Protein AF-A0A9W9M5I8-F1 (afdb_monomer)

Foldseek 3Di:
DPDFAKDKDKFWAADPDDQPDPVSPVRTAIWIWTFTPDADPATKTWIWHWD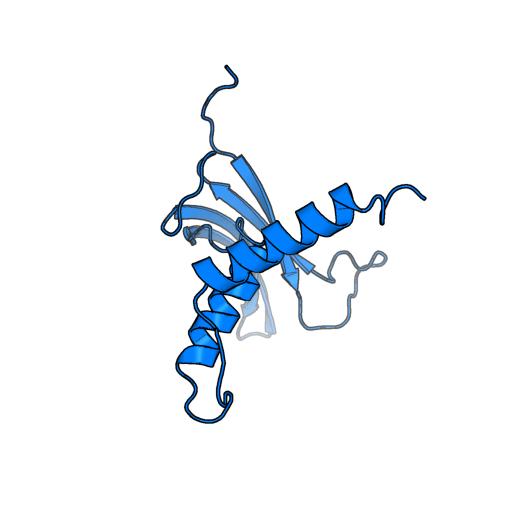WDQDPVRDIDTDIDIDMDGCVRVVPDVLVVLLVVLVVQVPPPPNDDDDDSPSVVVVVVVVVVVVVCVVVVVPVD

Nearest PDB structures (foldseek):
  2dpg-assembly1_A-2  TM=3.200E-01  e=5.441E-01  Leuconostoc mesenteroides
  1e7m-assembly1_A  TM=3.198E-01  e=8.167E-01  Leuconostoc mesenteroides
  1dpg-assembly1_B  TM=3.218E-01  e=1.736E+00  Leuconostoc mesenteroides
  1h93-assembly1_A  TM=3.189E-01  e=1.840E+00  Leuconostoc mesenteroides
  6cvz-assembly3_C  TM=4.113E-01  e=7.846E+00  Homo sapiens

Organism: NCBI:txid2972120

Structure (mmCIF, N/CA/C/O backbone):
data_AF-A0A9W9M5I8-F1
#
_entry.id   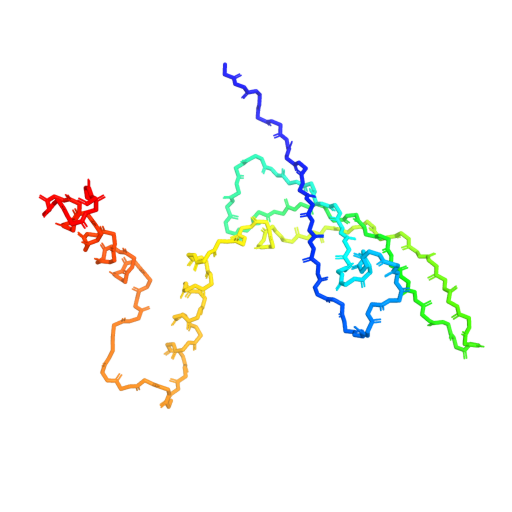AF-A0A9W9M5I8-F1
#
loop_
_atom_site.group_PDB
_atom_site.id
_atom_site.type_symbol
_atom_site.label_atom_id
_atom_site.label_alt_id
_atom_site.label_comp_id
_atom_site.label_asym_id
_atom_site.label_entity_id
_atom_site.label_seq_id
_atom_site.pdbx_PDB_ins_code
_atom_site.Cartn_x
_atom_site.Cartn_y
_atom_site.Cartn_z
_atom_site.occupancy
_atom_site.B_iso_or_equiv
_atom_site.auth_seq_id
_atom_site.auth_comp_id
_atom_site.auth_asym_id
_atom_site.auth_atom_id
_atom_site.pdbx_PDB_model_num
ATOM 1 N N . MET A 1 1 ? 3.850 23.614 -12.403 1.00 57.12 1 MET A N 1
ATOM 2 C CA . MET A 1 1 ? 4.264 22.270 -11.942 1.00 57.12 1 MET A CA 1
ATOM 3 C C . MET A 1 1 ? 3.667 22.066 -10.551 1.00 57.12 1 MET A C 1
ATOM 5 O O . MET A 1 1 ? 3.883 22.945 -9.723 1.00 57.12 1 MET A O 1
ATOM 9 N N . PRO A 1 2 ? 2.842 21.036 -10.282 1.00 54.06 2 PRO A N 1
ATOM 10 C CA . PRO A 1 2 ? 2.264 20.873 -8.950 1.00 54.06 2 PRO A CA 1
ATOM 11 C C . PRO A 1 2 ? 3.390 20.614 -7.935 1.00 54.06 2 PRO A C 1
ATOM 13 O O . PRO A 1 2 ? 4.284 19.816 -8.236 1.00 54.06 2 PRO A O 1
ATOM 16 N N . PRO A 1 3 ? 3.369 21.269 -6.762 1.00 68.50 3 PRO A N 1
ATOM 17 C CA . PRO A 1 3 ? 4.489 21.256 -5.826 1.00 68.50 3 PRO A CA 1
ATOM 18 C C . PRO A 1 3 ? 4.835 19.830 -5.367 1.00 68.50 3 PRO A C 1
ATOM 20 O O . PRO A 1 3 ? 3.976 18.939 -5.328 1.00 68.50 3 PRO A O 1
ATOM 23 N N . ASN A 1 4 ? 6.117 19.601 -5.077 1.00 80.38 4 ASN A N 1
ATOM 24 C CA . ASN A 1 4 ? 6.656 18.321 -4.616 1.00 80.38 4 ASN A CA 1
ATOM 25 C C . ASN A 1 4 ? 6.363 18.106 -3.120 1.00 80.38 4 ASN A C 1
ATOM 27 O O . ASN A 1 4 ? 7.280 18.029 -2.315 1.00 80.38 4 ASN A O 1
ATOM 31 N N . LYS A 1 5 ? 5.080 18.134 -2.745 1.00 87.62 5 LYS A N 1
ATOM 32 C CA . LYS A 1 5 ? 4.633 17.949 -1.359 1.00 87.62 5 LYS A CA 1
ATOM 33 C C . LYS A 1 5 ? 4.431 16.474 -1.054 1.00 87.62 5 LYS A C 1
ATOM 35 O O . LYS A 1 5 ? 3.996 15.732 -1.938 1.00 87.62 5 LYS A O 1
ATOM 40 N N . ASP A 1 6 ? 4.659 16.115 0.201 1.00 90.19 6 ASP A N 1
ATOM 41 C CA . ASP A 1 6 ? 4.329 14.801 0.739 1.00 90.19 6 ASP A CA 1
ATOM 42 C C . ASP A 1 6 ? 2.859 14.446 0.500 1.00 90.19 6 ASP A C 1
ATOM 44 O O . ASP A 1 6 ? 1.976 15.307 0.387 1.00 90.19 6 ASP A O 1
ATOM 48 N N . ARG A 1 7 ? 2.609 13.146 0.390 1.00 88.94 7 ARG A N 1
ATOM 49 C CA . ARG A 1 7 ? 1.303 12.549 0.156 1.00 88.94 7 ARG A CA 1
ATOM 50 C C . ARG A 1 7 ? 0.778 11.956 1.449 1.00 88.94 7 ARG A C 1
ATOM 52 O O . ARG A 1 7 ? 1.519 11.345 2.213 1.00 88.94 7 ARG A O 1
ATOM 59 N N . LEU A 1 8 ? -0.523 12.126 1.649 1.00 90.38 8 LEU A N 1
ATOM 60 C CA . LEU A 1 8 ? -1.273 11.460 2.700 1.00 90.38 8 LEU A CA 1
ATOM 61 C C . LEU A 1 8 ? -1.946 10.220 2.114 1.00 90.38 8 LEU A C 1
ATOM 63 O O . LEU A 1 8 ? -2.690 10.310 1.137 1.00 90.38 8 LEU A O 1
ATOM 67 N N . TYR A 1 9 ? -1.713 9.086 2.755 1.00 86.81 9 TYR A N 1
ATOM 68 C CA . TYR A 1 9 ? -2.285 7.793 2.427 1.00 86.81 9 TYR A CA 1
ATOM 69 C C . TYR A 1 9 ? -3.170 7.302 3.568 1.00 86.81 9 TYR A C 1
ATOM 71 O O . TYR A 1 9 ? -2.887 7.538 4.745 1.00 86.81 9 TYR A O 1
ATOM 79 N N . VAL A 1 10 ? -4.219 6.565 3.211 1.00 87.31 10 VAL A N 1
ATOM 80 C CA . VAL A 1 10 ? -5.031 5.792 4.154 1.00 87.31 10 VAL A CA 1
ATOM 81 C C . VAL A 1 10 ? -4.643 4.327 3.992 1.00 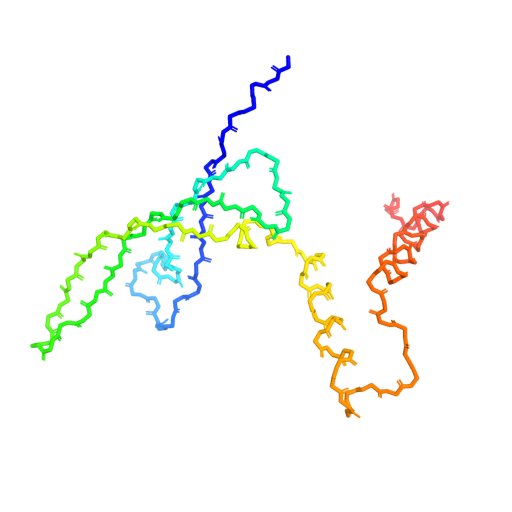87.31 10 VAL A C 1
ATOM 83 O O . VAL A 1 10 ? -4.819 3.756 2.918 1.00 87.31 10 VAL A O 1
ATOM 86 N N . ALA A 1 11 ? -4.100 3.724 5.047 1.00 85.81 11 ALA A N 1
ATOM 87 C CA . ALA A 1 11 ? -3.744 2.311 5.086 1.00 85.81 11 ALA A CA 1
ATOM 88 C C . ALA A 1 11 ? -4.850 1.515 5.783 1.00 85.81 11 ALA A C 1
ATOM 90 O O . ALA A 1 11 ? -5.260 1.877 6.886 1.00 85.81 11 ALA A O 1
ATOM 91 N N . LEU A 1 12 ? -5.296 0.421 5.163 1.00 84.88 12 LEU A N 1
ATOM 92 C CA . LEU A 1 12 ? -6.269 -0.516 5.725 1.00 84.88 12 LEU A CA 1
ATOM 93 C C . LEU A 1 12 ? -5.588 -1.862 5.988 1.00 84.88 12 LEU A C 1
ATOM 95 O O . LEU A 1 12 ? -5.019 -2.471 5.087 1.00 84.88 12 LEU A O 1
ATOM 99 N N . TYR A 1 13 ? -5.674 -2.336 7.222 1.00 79.81 13 TYR A N 1
ATOM 100 C CA . TYR A 1 13 ? -5.162 -3.624 7.671 1.00 79.81 13 TYR A CA 1
ATOM 101 C C . TYR A 1 13 ? -6.339 -4.561 7.923 1.00 79.81 13 TYR A C 1
ATOM 103 O O . TYR A 1 13 ? -7.325 -4.169 8.547 1.00 79.81 13 TYR A O 1
ATOM 111 N N . ALA A 1 14 ? -6.239 -5.811 7.478 1.00 79.19 14 ALA A N 1
ATOM 112 C CA . ALA A 1 14 ? -7.231 -6.821 7.829 1.00 79.19 14 ALA A CA 1
ATOM 113 C C . ALA A 1 14 ? -7.270 -7.011 9.355 1.00 79.19 14 ALA A C 1
ATOM 115 O O . ALA A 1 14 ? -6.227 -7.186 9.989 1.00 79.19 14 ALA A O 1
ATOM 116 N N . ARG A 1 15 ? -8.468 -6.981 9.948 1.00 78.25 15 ARG A N 1
ATOM 117 C CA . ARG A 1 15 ? -8.666 -7.275 11.369 1.00 78.25 15 ARG A CA 1
ATOM 118 C C . ARG A 1 15 ? -9.155 -8.713 11.522 1.00 78.25 15 ARG A C 1
ATOM 120 O O . ARG A 1 15 ? -10.117 -9.123 10.883 1.00 78.25 15 ARG A O 1
ATOM 127 N N . GLY A 1 16 ? -8.481 -9.484 12.373 1.00 66.88 16 GLY A N 1
ATOM 128 C CA . GLY A 1 16 ? -8.948 -10.812 12.765 1.00 66.88 16 GLY A CA 1
ATOM 129 C C . GLY A 1 16 ? -10.109 -10.694 13.752 1.00 66.88 16 GLY A C 1
ATOM 130 O O . GLY A 1 16 ? -9.947 -10.094 14.812 1.00 66.88 16 GLY A O 1
ATOM 131 N N . GLY A 1 17 ? -11.269 -11.249 13.408 1.00 78.88 17 GLY A N 1
ATOM 132 C CA . GLY A 1 17 ? -12.473 -11.228 14.243 1.00 78.88 17 GLY A CA 1
ATOM 133 C C . GLY A 1 17 ? -13.738 -10.953 13.433 1.00 78.88 17 GLY A C 1
ATOM 134 O O . GLY A 1 17 ? -13.670 -10.488 12.298 1.00 78.88 17 GLY A O 1
ATOM 135 N N . ASN A 1 18 ? -14.900 -11.253 14.015 1.00 83.19 18 ASN A N 1
ATOM 136 C CA . ASN A 1 18 ? -16.175 -10.907 13.392 1.00 83.19 18 ASN A CA 1
ATOM 137 C C . ASN A 1 18 ? -16.440 -9.403 13.568 1.00 83.19 18 ASN A C 1
ATOM 139 O O . ASN A 1 18 ? -16.335 -8.927 14.701 1.00 83.19 18 ASN A O 1
ATOM 143 N N . PRO A 1 19 ? -16.805 -8.673 12.498 1.00 84.31 19 PRO A N 1
ATOM 144 C CA . PRO A 1 19 ? -17.219 -7.279 12.609 1.00 84.31 19 PRO A CA 1
ATOM 145 C C . PRO A 1 19 ? -18.417 -7.149 13.554 1.00 84.31 19 PRO A C 1
ATOM 147 O O . PRO A 1 19 ? -19.379 -7.913 13.443 1.00 84.31 19 PRO A O 1
ATOM 150 N N . THR A 1 20 ? -18.361 -6.197 14.479 1.00 86.88 20 THR A N 1
ATOM 151 C CA . THR A 1 20 ? -19.434 -5.920 15.441 1.00 86.88 20 THR A CA 1
ATOM 152 C C . THR A 1 20 ? -20.178 -4.626 15.134 1.00 86.88 20 THR A C 1
ATOM 154 O O . THR A 1 20 ? -21.238 -4.394 15.713 1.00 86.88 20 THR A O 1
ATOM 157 N N . MET A 1 21 ? -19.651 -3.770 14.252 1.00 84.38 21 MET A N 1
ATOM 158 C CA . MET A 1 21 ? -20.329 -2.535 13.864 1.00 84.38 21 MET A CA 1
ATOM 159 C C . MET A 1 21 ? -21.408 -2.791 12.794 1.00 84.38 21 MET A C 1
ATOM 161 O O . MET A 1 21 ? -21.228 -3.672 11.947 1.00 84.38 21 MET A O 1
ATOM 165 N N . PRO A 1 22 ? -22.527 -2.034 12.790 1.00 88.00 22 PRO A N 1
ATOM 166 C CA . PRO A 1 22 ? -23.654 -2.276 11.882 1.00 88.00 22 PRO A CA 1
ATOM 167 C C . PRO A 1 22 ? -23.298 -2.259 10.388 1.00 88.00 22 PRO A C 1
ATOM 169 O O . PRO A 1 22 ? -23.864 -3.039 9.622 1.00 88.00 22 PRO A O 1
ATOM 172 N N . GLY A 1 23 ? -22.355 -1.411 9.969 1.00 86.50 23 GLY A N 1
ATOM 173 C CA . GLY A 1 23 ? -21.860 -1.342 8.592 1.00 86.50 23 GLY A CA 1
ATOM 174 C C . GLY A 1 23 ? -20.576 -2.138 8.366 1.00 86.50 23 GLY A C 1
ATOM 175 O O . GLY A 1 23 ? -19.967 -2.027 7.303 1.00 86.50 23 GLY A O 1
ATOM 176 N N . LYS A 1 24 ? -20.167 -2.958 9.345 1.00 83.31 24 LYS A N 1
ATOM 177 C CA . LYS A 1 24 ? -18.910 -3.715 9.351 1.00 83.31 24 LYS A CA 1
ATOM 178 C C . LYS A 1 24 ? -17.680 -2.819 9.183 1.00 83.31 24 LYS A C 1
ATOM 180 O O . LYS A 1 24 ? -16.658 -3.258 8.654 1.00 83.31 24 LYS A O 1
ATOM 185 N N . GLU A 1 25 ? -17.762 -1.569 9.628 1.00 79.94 25 GLU A N 1
ATOM 186 C CA . GLU A 1 25 ? -16.673 -0.594 9.550 1.00 79.94 25 GLU A CA 1
ATOM 187 C C . GLU A 1 25 ? -15.429 -1.073 10.314 1.00 79.94 25 GLU A C 1
ATOM 189 O O . GLU A 1 25 ? -14.307 -0.703 9.982 1.00 79.94 25 GLU A O 1
ATOM 194 N N . ASP A 1 26 ? -15.613 -1.973 11.280 1.00 81.38 26 ASP A N 1
ATOM 195 C CA . ASP A 1 26 ? -14.561 -2.616 12.058 1.00 81.38 26 ASP A CA 1
ATOM 196 C C . ASP A 1 26 ? -14.015 -3.917 11.429 1.00 81.38 26 ASP A C 1
ATOM 198 O O . ASP A 1 26 ? -13.290 -4.667 12.088 1.00 81.38 26 ASP A O 1
ATOM 202 N N . THR A 1 27 ? -14.315 -4.183 10.151 1.00 84.19 27 THR A N 1
ATOM 203 C CA . THR A 1 27 ? -13.675 -5.261 9.360 1.00 84.19 27 THR A CA 1
ATOM 204 C C . THR A 1 27 ? -12.188 -4.991 9.132 1.00 84.19 27 THR A C 1
ATOM 206 O O . THR A 1 27 ? -11.380 -5.917 9.025 1.00 84.19 27 THR A O 1
ATOM 209 N N . TYR A 1 28 ? -11.816 -3.715 9.066 1.00 81.81 28 TYR A N 1
ATOM 210 C CA . TYR A 1 28 ? -10.447 -3.281 8.839 1.00 81.81 28 TYR A CA 1
ATOM 211 C C . TYR A 1 28 ? -10.002 -2.365 9.968 1.00 81.81 28 TYR A C 1
ATOM 213 O O . TYR A 1 28 ? -10.771 -1.564 10.495 1.00 81.81 28 TYR A O 1
ATOM 221 N N . HIS A 1 29 ? -8.731 -2.473 10.329 1.00 83.69 29 HIS A N 1
ATOM 222 C CA . HIS A 1 29 ? -8.066 -1.457 11.124 1.00 83.69 29 HIS A CA 1
ATOM 223 C C . HIS A 1 29 ? -7.424 -0.440 10.183 1.00 83.69 29 HIS A C 1
ATOM 225 O O . HIS A 1 29 ? -7.012 -0.805 9.085 1.00 83.69 29 HIS A O 1
ATOM 231 N N . TRP A 1 30 ? -7.342 0.826 10.576 1.00 85.69 30 TRP A N 1
ATOM 232 C CA . TRP A 1 30 ? -6.875 1.878 9.679 1.00 85.69 30 TRP A CA 1
ATOM 233 C C . TRP A 1 30 ? -5.776 2.725 10.314 1.00 85.69 30 TRP A C 1
ATOM 235 O O . TRP A 1 30 ? -5.742 2.929 11.525 1.00 85.69 30 TRP A O 1
ATOM 245 N N . ALA A 1 31 ? -4.873 3.221 9.473 1.00 90.38 31 ALA A N 1
ATOM 246 C CA . ALA A 1 31 ? -3.837 4.173 9.850 1.00 90.38 31 ALA A CA 1
ATOM 247 C C . ALA A 1 31 ? -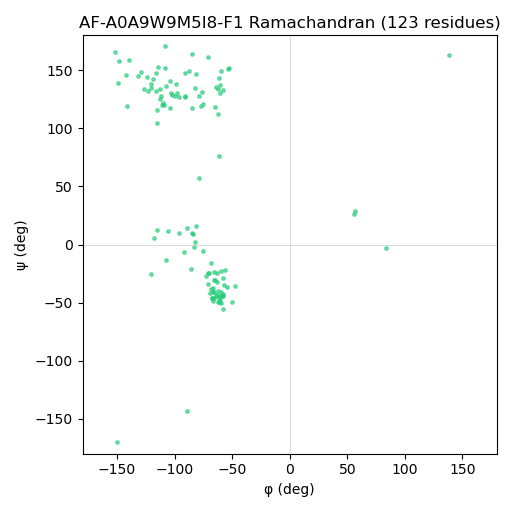3.666 5.226 8.752 1.00 90.38 31 ALA A C 1
ATOM 249 O O . ALA A 1 31 ? -4.004 4.991 7.591 1.00 90.38 31 ALA A O 1
ATOM 250 N N . LEU A 1 32 ? -3.099 6.370 9.115 1.00 91.81 32 LEU A N 1
ATOM 251 C CA . LEU A 1 32 ? -2.661 7.381 8.159 1.00 91.81 32 LEU A CA 1
ATOM 252 C C . LEU A 1 32 ? -1.161 7.233 7.936 1.00 91.81 32 LEU A C 1
ATOM 254 O O . LEU A 1 32 ? -0.422 7.021 8.896 1.00 91.81 32 LEU A O 1
ATOM 258 N N . ILE A 1 33 ? -0.713 7.341 6.689 1.00 91.94 33 ILE A N 1
ATOM 259 C CA . ILE A 1 33 ? 0.712 7.348 6.346 1.00 91.94 33 ILE A CA 1
ATOM 260 C C . ILE A 1 33 ? 1.021 8.628 5.581 1.00 91.94 33 ILE A C 1
ATOM 262 O O . ILE A 1 33 ? 0.306 8.974 4.645 1.00 91.94 33 ILE A O 1
ATOM 266 N N . VAL A 1 34 ? 2.077 9.327 5.977 1.00 92.44 34 VAL A N 1
ATOM 267 C CA . VAL A 1 34 ? 2.610 10.484 5.258 1.00 92.44 34 VAL A CA 1
ATOM 268 C C . VAL A 1 34 ? 3.967 10.106 4.691 1.00 92.44 34 VAL A C 1
ATOM 270 O O . VAL A 1 34 ? 4.822 9.617 5.428 1.00 92.44 34 VAL A O 1
ATOM 273 N N . GLY A 1 35 ? 4.163 10.316 3.394 1.00 91.25 35 GLY A N 1
ATOM 274 C CA . GLY A 1 35 ? 5.420 9.998 2.723 1.00 91.25 35 GLY A CA 1
ATOM 275 C C . GLY A 1 35 ? 5.698 10.888 1.512 1.00 91.25 35 GLY A C 1
ATOM 276 O O . GLY A 1 35 ? 4.791 11.581 1.043 1.00 91.25 35 GLY A O 1
ATOM 277 N N . PRO A 1 36 ? 6.935 10.894 0.993 1.00 89.56 36 PRO A N 1
ATOM 278 C CA . PRO A 1 36 ? 7.331 11.650 -0.186 1.00 89.56 36 PRO A CA 1
ATOM 279 C C . PRO A 1 36 ? 6.441 11.389 -1.405 1.00 89.56 36 PRO A C 1
ATOM 281 O O . PRO A 1 36 ? 5.875 10.319 -1.614 1.00 89.56 36 PRO A O 1
ATOM 284 N N . LYS A 1 37 ? 6.349 12.396 -2.277 1.00 84.00 37 LYS A N 1
ATOM 285 C CA . LYS A 1 37 ? 5.575 12.317 -3.527 1.00 84.00 37 LYS A CA 1
ATOM 286 C C . LYS A 1 37 ? 6.118 11.294 -4.526 1.00 84.00 37 LYS A C 1
ATOM 288 O O . LYS A 1 37 ? 5.352 10.817 -5.370 1.00 84.00 37 LYS A O 1
ATOM 293 N N . VAL A 1 38 ? 7.428 11.084 -4.511 1.00 83.31 38 VAL A N 1
ATOM 294 C CA . VAL A 1 38 ? 8.156 10.133 -5.349 1.00 83.31 38 VAL A CA 1
ATOM 295 C C . VAL A 1 38 ? 8.736 9.109 -4.387 1.00 83.31 38 VAL A C 1
ATOM 297 O O . VAL A 1 38 ? 9.513 9.482 -3.515 1.00 83.31 38 VAL A O 1
ATOM 300 N N . GLU A 1 39 ? 8.289 7.864 -4.512 1.00 81.44 39 GLU A N 1
ATOM 301 C CA . GLU A 1 39 ? 8.700 6.756 -3.650 1.00 81.44 39 GLU A CA 1
ATOM 302 C C . GLU A 1 39 ? 9.727 5.894 -4.390 1.00 81.44 39 GLU A C 1
ATOM 304 O O . GLU A 1 39 ? 9.495 5.472 -5.526 1.00 81.44 39 GLU A O 1
ATOM 309 N N . GLU A 1 40 ? 10.848 5.645 -3.729 1.00 79.69 40 GLU A N 1
ATOM 310 C CA . GLU A 1 40 ? 11.902 4.699 -4.094 1.00 79.69 40 GLU A CA 1
ATOM 311 C C . GLU A 1 40 ? 11.872 3.490 -3.139 1.00 79.69 40 GLU A C 1
ATOM 313 O O . GLU A 1 40 ? 11.129 3.478 -2.156 1.00 79.69 40 GLU A O 1
ATOM 318 N N . GLU A 1 41 ? 12.641 2.441 -3.443 1.00 71.81 41 GLU A N 1
ATOM 319 C CA . GLU A 1 41 ? 12.590 1.147 -2.735 1.00 71.81 41 GLU A CA 1
ATOM 320 C C . GLU A 1 41 ? 12.871 1.258 -1.224 1.00 71.81 41 GLU A C 1
ATOM 322 O O . GLU A 1 41 ? 12.321 0.492 -0.434 1.00 71.81 41 GLU A O 1
ATOM 327 N N . ASP A 1 42 ? 13.660 2.248 -0.815 1.00 80.12 42 ASP A N 1
ATOM 328 C CA . ASP A 1 42 ? 14.049 2.541 0.565 1.00 80.12 42 ASP A CA 1
ATOM 329 C C . ASP A 1 42 ? 13.338 3.773 1.153 1.00 80.12 42 ASP A C 1
ATOM 331 O O . ASP A 1 42 ? 13.707 4.259 2.224 1.00 80.12 42 A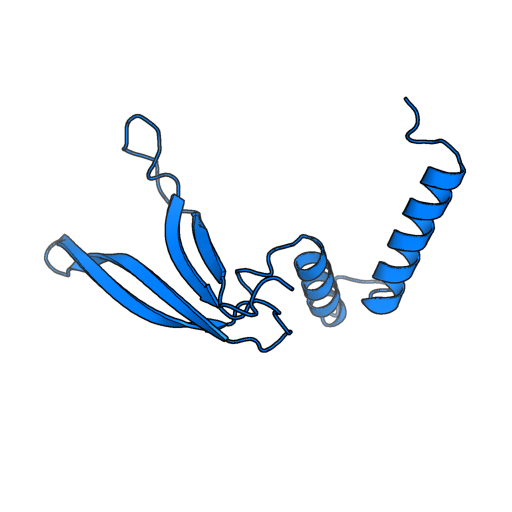SP A O 1
ATOM 335 N N . SER A 1 43 ? 12.304 4.290 0.479 1.00 85.44 43 SER A N 1
ATOM 336 C CA . SER A 1 43 ? 11.596 5.478 0.950 1.00 85.44 43 SER A CA 1
ATOM 337 C C . SER A 1 43 ? 10.924 5.256 2.303 1.00 85.44 43 SER A C 1
ATOM 339 O O . SER A 1 43 ? 10.204 4.279 2.533 1.00 85.44 43 SER A O 1
ATOM 341 N N . MET A 1 44 ? 11.125 6.231 3.186 1.00 88.94 44 MET A N 1
ATOM 342 C CA . MET A 1 44 ? 10.581 6.263 4.539 1.00 88.94 44 MET A CA 1
ATOM 343 C C . MET A 1 44 ? 9.477 7.315 4.652 1.00 88.94 44 MET A C 1
ATOM 345 O O . MET A 1 44 ? 9.462 8.321 3.941 1.00 88.94 44 MET A O 1
ATOM 349 N N . GLY A 1 45 ? 8.547 7.077 5.568 1.00 90.88 45 GLY A N 1
ATOM 350 C CA . GLY A 1 45 ? 7.482 8.001 5.928 1.00 90.88 45 GLY A CA 1
ATOM 351 C C . GLY A 1 45 ? 7.076 7.834 7.386 1.00 90.88 45 GLY A C 1
ATOM 352 O O . GLY A 1 45 ? 7.720 7.119 8.152 1.00 90.88 45 GLY A O 1
ATOM 353 N N . PHE A 1 46 ? 5.981 8.474 7.773 1.00 92.81 46 PHE A N 1
ATOM 354 C CA . PHE A 1 46 ? 5.423 8.380 9.119 1.00 92.81 46 PHE A CA 1
ATOM 355 C C . PHE A 1 46 ? 4.048 7.743 9.085 1.00 92.81 46 PHE A C 1
ATOM 357 O O . PHE A 1 46 ? 3.183 8.157 8.315 1.00 92.81 46 PHE A O 1
ATOM 364 N N . ARG A 1 47 ? 3.827 6.763 9.960 1.00 93.12 47 ARG A N 1
ATOM 365 C CA . ARG A 1 47 ? 2.517 6.175 10.214 1.00 93.12 47 ARG A CA 1
ATOM 366 C C . ARG A 1 47 ? 1.950 6.701 11.524 1.00 93.12 47 ARG A C 1
ATOM 368 O O . ARG A 1 47 ? 2.580 6.586 12.573 1.00 93.12 47 ARG A O 1
ATOM 375 N N . TYR A 1 48 ? 0.709 7.154 11.447 1.00 93.31 48 TYR A N 1
ATOM 376 C CA . TYR A 1 48 ? -0.119 7.581 12.562 1.00 93.31 48 TYR A CA 1
ATOM 377 C C . TYR A 1 48 ? -1.255 6.582 12.747 1.00 93.31 48 TYR A C 1
ATOM 379 O O . TYR A 1 48 ? -2.046 6.346 11.831 1.00 93.31 48 TYR A O 1
ATOM 387 N N . HIS A 1 49 ? -1.317 5.956 13.917 1.00 91.38 49 HIS A N 1
ATOM 388 C CA . HIS A 1 49 ? -2.176 4.801 14.144 1.00 91.38 49 HIS A CA 1
ATOM 389 C C . HIS A 1 49 ? -2.806 4.855 15.534 1.00 91.38 49 HIS A C 1
ATOM 391 O O . HIS A 1 49 ? -2.104 4.821 16.541 1.00 91.38 49 HIS A O 1
ATOM 397 N N . ALA A 1 50 ? -4.134 4.897 15.598 1.00 89.69 50 ALA A N 1
ATOM 398 C CA . ALA A 1 50 ? -4.859 4.663 16.839 1.00 89.69 50 ALA A CA 1
ATOM 399 C C . ALA A 1 50 ? -5.051 3.155 17.013 1.00 89.69 50 ALA A C 1
ATOM 401 O O . ALA A 1 50 ? -5.707 2.531 16.186 1.00 89.69 50 ALA A O 1
ATOM 402 N N . LYS A 1 51 ? -4.484 2.574 18.068 1.00 85.12 51 LYS A N 1
ATOM 403 C CA . LYS A 1 51 ? -4.543 1.136 18.342 1.00 85.12 51 LYS A CA 1
ATOM 404 C C . LYS A 1 51 ? -5.244 0.872 19.663 1.00 85.12 51 LYS A C 1
ATOM 406 O O . LYS A 1 51 ? -5.028 1.584 20.642 1.00 85.12 51 LYS A O 1
ATOM 411 N N . GLU A 1 52 ? -6.022 -0.198 19.702 1.00 83.44 52 GLU A N 1
ATOM 412 C CA . GLU A 1 52 ? -6.578 -0.735 20.937 1.00 83.44 52 GLU A CA 1
ATOM 413 C C . GLU A 1 52 ? -5.612 -1.778 21.512 1.00 83.44 52 GLU A C 1
ATOM 415 O O . GLU A 1 52 ? -5.193 -2.709 20.819 1.00 83.44 52 GLU A O 1
ATOM 420 N N . ARG A 1 53 ? -5.230 -1.622 22.781 1.00 82.69 53 ARG A N 1
ATOM 421 C CA . ARG A 1 53 ? -4.483 -2.630 23.538 1.00 82.69 53 ARG A CA 1
ATOM 422 C C . ARG A 1 53 ? -5.375 -3.177 24.637 1.00 82.69 53 ARG A C 1
ATOM 424 O O . ARG A 1 53 ? -5.994 -2.405 25.365 1.00 82.69 53 ARG A O 1
ATOM 431 N N . ARG A 1 54 ? -5.399 -4.501 24.772 1.00 84.19 54 ARG A N 1
ATOM 432 C CA . ARG A 1 54 ? -5.962 -5.147 25.957 1.00 84.19 54 ARG A CA 1
ATOM 433 C C . ARG A 1 54 ? -4.952 -5.073 27.091 1.00 84.19 54 ARG A C 1
ATOM 435 O O . ARG A 1 54 ? -3.797 -5.457 26.907 1.00 84.19 54 ARG A O 1
ATOM 442 N N . GLU A 1 55 ? -5.400 -4.573 28.227 1.00 86.62 55 GLU A N 1
ATOM 443 C CA . GLU A 1 55 ? -4.633 -4.512 29.462 1.00 86.62 55 GLU A CA 1
ATOM 444 C C . GLU A 1 55 ? -4.760 -5.837 30.231 1.00 86.62 55 GLU A C 1
ATOM 446 O O . GLU A 1 55 ? -5.625 -6.675 29.952 1.00 86.62 55 GLU A O 1
ATOM 451 N N . THR A 1 56 ? -3.871 -6.053 31.201 1.00 88.38 56 THR A N 1
ATOM 452 C CA . THR A 1 56 ? -3.815 -7.297 31.990 1.00 88.38 56 THR A CA 1
ATOM 453 C C . THR A 1 56 ? -5.043 -7.515 32.871 1.00 88.38 56 THR A C 1
ATOM 455 O O . THR A 1 56 ? -5.354 -8.656 33.205 1.00 88.38 56 THR A O 1
ATOM 458 N N . ASP A 1 57 ? -5.754 -6.445 33.220 1.00 92.06 57 ASP A N 1
ATOM 459 C CA . ASP A 1 57 ? -7.004 -6.474 33.985 1.00 92.06 57 ASP A CA 1
ATOM 460 C C . ASP A 1 57 ? -8.246 -6.764 33.118 1.00 92.06 57 ASP A C 1
ATOM 462 O O . ASP A 1 57 ? -9.366 -6.798 33.624 1.00 92.06 57 ASP A O 1
ATOM 466 N N . GLY A 1 58 ? -8.060 -6.990 31.812 1.00 85.25 58 GLY A N 1
ATOM 467 C CA . GLY A 1 58 ? -9.139 -7.237 30.858 1.00 85.25 58 GLY A CA 1
ATOM 468 C C . GLY A 1 58 ? -9.799 -5.969 30.316 1.00 85.25 58 GLY A C 1
ATOM 469 O O . GLY A 1 58 ? -10.652 -6.070 29.430 1.00 85.25 58 GLY A O 1
ATOM 470 N N . SER A 1 59 ? -9.400 -4.783 30.783 1.00 86.56 59 SER A N 1
ATOM 471 C CA . SER A 1 59 ? -9.814 -3.522 30.173 1.00 86.56 59 SER A CA 1
ATOM 472 C C . SER A 1 59 ? -9.144 -3.327 28.809 1.00 86.56 59 SER A C 1
ATOM 474 O O . SER A 1 59 ? -8.171 -3.996 28.450 1.00 86.56 59 SER A O 1
ATOM 476 N N . SER A 1 60 ? -9.707 -2.437 27.994 1.00 82.81 60 SER A N 1
ATOM 477 C CA . SER A 1 60 ? -9.123 -2.057 26.707 1.00 82.81 60 SER A CA 1
ATOM 478 C C . SER A 1 60 ? -8.841 -0.565 26.696 1.00 82.81 60 SER A C 1
ATOM 480 O O . SER A 1 60 ? -9.673 0.241 27.119 1.00 82.81 60 SER A O 1
ATOM 482 N N . LYS A 1 61 ? -7.652 -0.198 26.219 1.00 89.56 61 LYS A N 1
ATOM 483 C CA . LYS A 1 61 ? -7.188 1.184 26.161 1.00 89.56 61 LYS A CA 1
ATOM 484 C C . LYS A 1 61 ? -6.742 1.536 24.752 1.00 89.56 61 LYS A C 1
ATOM 486 O O . LYS A 1 61 ? -5.979 0.807 24.117 1.00 89.56 61 LYS A O 1
ATOM 491 N N . TRP A 1 62 ? -7.192 2.695 24.289 1.00 86.00 62 TRP A N 1
ATOM 492 C CA . TRP A 1 62 ? -6.728 3.282 23.041 1.00 86.00 62 TRP A CA 1
ATOM 493 C C . TRP A 1 62 ? -5.419 4.032 23.259 1.00 86.00 62 TRP A C 1
ATOM 495 O O . TRP A 1 62 ? -5.281 4.803 24.211 1.00 86.00 62 TRP A O 1
ATOM 505 N N . PHE A 1 63 ? -4.463 3.822 22.361 1.00 89.19 63 PHE A N 1
ATOM 506 C CA . PHE A 1 63 ? -3.224 4.584 22.313 1.00 89.19 63 PHE A CA 1
ATOM 507 C C . PHE A 1 63 ? -2.942 5.060 20.892 1.00 89.19 63 PHE A C 1
ATOM 509 O O . PHE A 1 63 ? -3.245 4.379 19.912 1.00 89.19 63 PHE A O 1
ATOM 516 N N . PHE A 1 64 ? -2.356 6.247 20.798 1.00 91.25 64 PHE A N 1
ATOM 517 C CA . PHE A 1 64 ? -1.871 6.809 19.549 1.00 91.25 64 PHE A CA 1
ATOM 518 C C . PHE A 1 64 ? -0.406 6.414 19.355 1.00 91.25 64 PHE A C 1
ATOM 520 O O . PHE A 1 64 ? 0.416 6.595 20.252 1.00 91.25 64 PHE A O 1
ATOM 527 N N . GLU A 1 65 ? -0.092 5.845 18.198 1.00 91.31 65 GLU A N 1
ATOM 528 C CA . GLU A 1 65 ? 1.263 5.544 17.749 1.00 91.31 65 GLU A CA 1
ATOM 529 C C . GLU A 1 65 ? 1.614 6.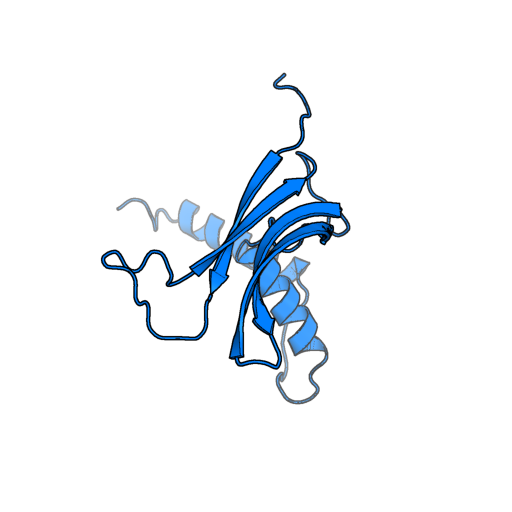477 16.592 1.00 91.31 65 GLU A C 1
ATOM 531 O O . GLU A 1 65 ? 0.954 6.458 15.553 1.00 91.31 65 GLU A O 1
ATOM 536 N N . GLU A 1 66 ? 2.689 7.237 16.766 1.00 94.50 66 GLU A N 1
ATOM 537 C CA . GLU A 1 66 ? 3.413 7.917 15.698 1.00 94.50 66 GLU A CA 1
ATOM 538 C C . GLU A 1 66 ? 4.752 7.203 15.532 1.00 94.50 66 GLU A C 1
ATOM 540 O O . GLU A 1 66 ? 5.518 7.067 16.490 1.00 94.50 66 GLU A O 1
ATOM 545 N N . ARG A 1 67 ? 5.011 6.669 14.337 1.00 92.44 67 ARG A N 1
ATOM 546 C CA . ARG A 1 67 ? 6.225 5.893 14.084 1.00 92.44 67 ARG A CA 1
ATOM 547 C C . ARG A 1 67 ? 6.683 6.040 12.645 1.00 92.44 67 ARG A C 1
ATOM 549 O O . ARG A 1 67 ? 5.872 5.950 11.727 1.00 92.44 67 ARG A O 1
ATOM 556 N N . GLU A 1 68 ? 7.989 6.162 12.462 1.00 92.19 68 GLU A N 1
ATOM 557 C CA . GLU A 1 68 ? 8.612 6.024 11.151 1.00 92.19 68 GLU A CA 1
ATOM 558 C C . GLU A 1 68 ? 8.345 4.621 10.569 1.00 92.19 68 GLU A C 1
ATOM 560 O O . GLU A 1 68 ? 8.395 3.604 11.275 1.00 92.19 68 GLU A O 1
ATOM 565 N N . CYS A 1 69 ? 8.028 4.550 9.281 1.00 86.06 69 CYS A N 1
ATOM 566 C CA . CYS A 1 69 ? 7.783 3.303 8.574 1.00 86.06 69 CYS A CA 1
ATOM 567 C C . CYS A 1 69 ? 8.341 3.355 7.152 1.00 86.06 69 CYS A C 1
ATOM 569 O O . CYS A 1 69 ? 8.271 4.389 6.492 1.00 86.06 69 CYS A O 1
ATOM 571 N N . ALA A 1 70 ? 8.818 2.213 6.657 1.00 84.38 70 ALA A N 1
ATOM 572 C CA . ALA A 1 70 ? 9.064 2.049 5.230 1.00 84.38 70 ALA A CA 1
ATOM 573 C C . ALA A 1 70 ? 7.746 2.215 4.459 1.00 84.38 70 ALA A C 1
ATOM 575 O O . ALA A 1 70 ? 6.695 1.773 4.931 1.00 84.38 70 ALA A O 1
ATOM 576 N N . LEU A 1 71 ? 7.810 2.820 3.276 1.00 75.19 71 LEU A N 1
ATOM 577 C CA . LEU A 1 71 ? 6.666 3.060 2.387 1.00 75.19 71 LEU A CA 1
ATOM 578 C C . LEU A 1 71 ? 6.334 1.876 1.472 1.00 75.19 71 LEU A C 1
ATOM 580 O O . LEU A 1 71 ? 5.456 1.952 0.621 1.00 75.19 71 LEU A O 1
ATOM 584 N N . ILE A 1 72 ? 6.951 0.720 1.706 1.00 64.75 72 ILE A N 1
ATOM 585 C CA . ILE A 1 72 ? 6.553 -0.547 1.080 1.00 64.75 72 ILE A CA 1
ATOM 586 C C . ILE A 1 72 ? 5.018 -0.804 1.159 1.00 64.75 72 ILE A C 1
ATOM 588 O O . ILE A 1 72 ? 4.437 -1.318 0.205 1.00 64.75 72 ILE A O 1
ATOM 592 N N . PRO A 1 73 ? 4.291 -0.419 2.234 1.00 55.84 73 PRO A N 1
ATOM 593 C CA . PRO A 1 73 ? 2.832 -0.541 2.285 1.00 55.84 73 PRO A CA 1
ATOM 594 C C . PRO A 1 73 ? 2.062 0.435 1.376 1.00 55.84 73 PRO A C 1
ATOM 596 O O . PRO A 1 73 ? 0.924 0.139 1.019 1.00 55.84 73 PRO A O 1
ATOM 599 N N . THR A 1 74 ? 2.628 1.592 1.006 1.00 58.06 74 THR A N 1
ATOM 600 C CA . THR A 1 74 ? 2.014 2.533 0.042 1.00 58.06 74 THR A CA 1
ATOM 601 C C . THR A 1 74 ? 2.356 2.166 -1.400 1.00 58.06 74 THR A C 1
ATOM 603 O O . THR A 1 74 ? 1.578 2.458 -2.308 1.00 58.06 74 THR A O 1
ATOM 606 N N . SER A 1 75 ? 3.438 1.408 -1.605 1.00 55.66 75 SER A N 1
ATOM 607 C CA . SER A 1 75 ? 3.807 0.797 -2.883 1.00 55.66 75 SER A CA 1
ATOM 608 C C . SER A 1 75 ? 3.063 -0.515 -3.188 1.00 55.66 75 SER A C 1
ATOM 610 O O . SER A 1 75 ? 3.445 -1.233 -4.116 1.00 55.66 75 SER A O 1
ATOM 612 N N . TRP A 1 76 ? 1.964 -0.809 -2.470 1.00 55.94 76 TRP A N 1
ATOM 613 C CA . TRP A 1 76 ? 1.061 -1.949 -2.688 1.00 55.94 76 TRP A CA 1
ATOM 614 C C . TRP A 1 76 ? 0.392 -1.917 -4.069 1.00 55.94 76 TRP A C 1
ATOM 616 O O . TRP A 1 76 ? -0.791 -1.626 -4.246 1.00 55.94 76 TRP A O 1
ATOM 626 N N . ASN A 1 77 ? 1.166 -2.274 -5.081 1.00 60.94 77 ASN A N 1
ATOM 627 C CA . ASN A 1 77 ? 0.688 -2.684 -6.380 1.00 60.94 77 ASN A CA 1
ATOM 628 C C . ASN A 1 77 ? 1.055 -4.159 -6.589 1.00 60.94 77 ASN A C 1
ATOM 630 O O . ASN 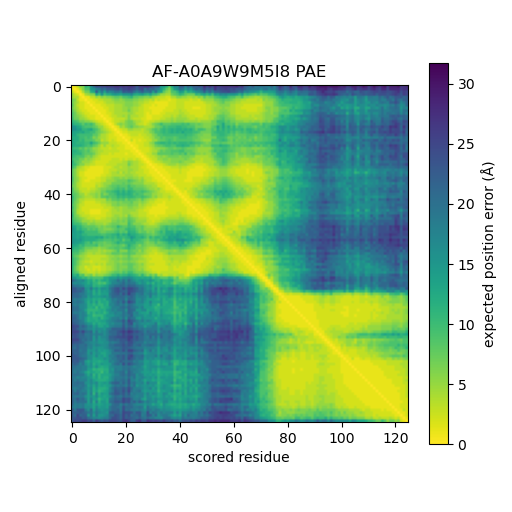A 1 77 ? 2.024 -4.686 -6.040 1.00 60.94 77 ASN A O 1
ATOM 634 N N . CYS A 1 78 ? 0.254 -4.843 -7.402 1.00 66.69 78 CYS A N 1
ATOM 635 C CA . CYS A 1 78 ? 0.467 -6.247 -7.750 1.00 66.69 78 CYS A CA 1
ATOM 636 C C . CYS A 1 78 ? 1.858 -6.513 -8.353 1.00 66.69 78 CYS A C 1
ATOM 638 O O . CYS A 1 78 ? 2.348 -7.635 -8.303 1.00 66.69 78 CYS A O 1
ATOM 640 N N . VAL A 1 79 ? 2.507 -5.483 -8.899 1.00 76.44 79 VAL A N 1
ATOM 641 C CA . VAL A 1 79 ? 3.839 -5.554 -9.502 1.00 76.44 79 VAL A CA 1
ATOM 642 C C . VAL A 1 79 ? 4.898 -5.845 -8.433 1.00 76.44 79 VAL A C 1
ATOM 644 O O . VAL A 1 79 ? 5.705 -6.751 -8.629 1.00 76.44 79 VAL A O 1
ATOM 647 N N . PHE A 1 80 ? 4.863 -5.154 -7.290 1.00 74.19 80 PHE A N 1
ATOM 648 C CA . PHE A 1 80 ? 5.806 -5.392 -6.193 1.00 74.19 80 PHE A CA 1
ATOM 649 C C . PHE A 1 80 ? 5.613 -6.775 -5.553 1.00 74.19 80 PHE A C 1
ATOM 651 O O . PHE A 1 80 ? 6.583 -7.499 -5.361 1.00 74.19 80 PHE A O 1
ATOM 658 N N . TRP A 1 81 ? 4.361 -7.203 -5.355 1.00 78.69 81 TRP A N 1
ATOM 659 C CA . TRP A 1 81 ? 4.050 -8.553 -4.861 1.00 78.69 81 TRP A CA 1
ATOM 660 C C . TRP A 1 81 ? 4.625 -9.650 -5.756 1.00 78.69 81 TRP A C 1
ATOM 662 O O . TRP A 1 81 ? 5.184 -10.629 -5.269 1.00 78.69 81 TRP A O 1
ATOM 672 N N . VAL A 1 82 ? 4.493 -9.500 -7.077 1.00 84.12 82 VAL A N 1
ATOM 673 C CA . VAL A 1 82 ? 5.045 -10.478 -8.019 1.00 84.12 82 VAL A CA 1
ATOM 674 C C . VAL A 1 82 ? 6.573 -10.442 -8.002 1.00 84.12 82 VAL A C 1
ATOM 676 O O . VAL A 1 82 ? 7.181 -11.508 -8.054 1.00 84.12 82 VAL A O 1
ATOM 679 N N . LYS A 1 83 ? 7.203 -9.262 -7.883 1.00 87.38 83 LYS A N 1
ATOM 680 C CA . LYS A 1 83 ? 8.663 -9.151 -7.717 1.00 87.38 83 LYS A CA 1
ATOM 681 C C . LYS A 1 83 ? 9.127 -9.926 -6.481 1.00 87.38 83 LYS A C 1
ATOM 683 O O . LYS A 1 83 ? 9.942 -10.833 -6.624 1.00 87.38 83 LYS A O 1
ATOM 688 N N . GLU A 1 84 ? 8.568 -9.628 -5.310 1.00 85.00 84 GLU A N 1
ATOM 689 C CA . GLU A 1 84 ? 8.947 -10.293 -4.058 1.00 85.00 84 GLU A CA 1
ATOM 690 C C . GLU A 1 84 ? 8.686 -11.799 -4.110 1.00 85.00 84 GLU A C 1
ATOM 692 O O . GLU A 1 84 ? 9.550 -12.592 -3.746 1.00 85.00 84 GLU A O 1
ATOM 697 N N . ALA A 1 85 ? 7.526 -12.225 -4.619 1.00 87.50 85 ALA A N 1
ATOM 698 C CA . ALA A 1 85 ? 7.206 -13.643 -4.742 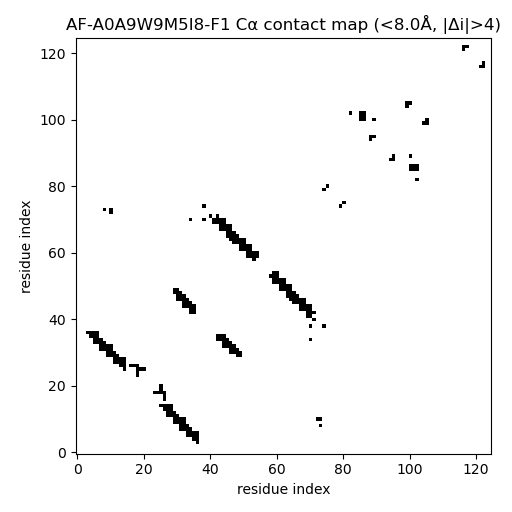1.00 87.50 85 ALA A CA 1
ATOM 699 C C . ALA A 1 85 ? 8.223 -14.382 -5.624 1.00 87.50 85 ALA A C 1
ATOM 701 O O . ALA A 1 85 ? 8.633 -15.492 -5.285 1.00 87.50 85 ALA A O 1
ATOM 702 N N . LEU A 1 86 ? 8.659 -13.765 -6.730 1.00 91.94 86 LEU A N 1
ATOM 703 C CA . LEU A 1 86 ? 9.693 -14.319 -7.604 1.00 91.94 86 LEU A CA 1
ATOM 704 C C . LEU A 1 86 ? 11.063 -14.374 -6.920 1.00 91.94 86 LEU A C 1
ATOM 706 O O . LEU A 1 86 ? 11.797 -15.339 -7.119 1.00 91.94 86 LEU A O 1
ATOM 710 N N . GLU A 1 87 ? 11.412 -13.380 -6.108 1.00 89.69 87 GLU A N 1
ATOM 711 C CA . GLU A 1 87 ? 12.671 -13.358 -5.354 1.00 89.69 87 GLU A CA 1
ATOM 712 C C . GLU A 1 87 ? 12.693 -14.414 -4.244 1.00 89.69 87 GLU A C 1
ATOM 714 O O . GLU A 1 87 ? 13.681 -15.137 -4.103 1.00 89.69 87 GLU A O 1
ATOM 719 N N . VAL A 1 88 ? 11.583 -14.574 -3.520 1.00 89.81 88 VAL A N 1
ATOM 720 C CA . VAL A 1 88 ? 11.423 -15.591 -2.473 1.00 89.81 88 VAL A CA 1
ATOM 721 C C . VAL A 1 88 ? 11.434 -16.997 -3.071 1.00 89.81 88 VAL A C 1
ATOM 723 O O . VAL A 1 88 ? 12.176 -17.860 -2.609 1.00 89.81 88 VAL A O 1
ATOM 726 N N . ILE A 1 89 ? 10.658 -17.247 -4.129 1.00 91.62 89 ILE A N 1
ATOM 727 C CA . ILE A 1 89 ? 10.579 -18.589 -4.723 1.00 91.62 89 ILE A CA 1
ATOM 728 C C . ILE A 1 89 ? 11.873 -18.979 -5.451 1.00 91.62 89 ILE A C 1
ATOM 730 O O . ILE A 1 89 ? 12.190 -20.160 -5.548 1.00 91.62 89 ILE A O 1
ATOM 734 N N . LYS A 1 90 ? 12.667 -18.001 -5.910 1.00 89.19 90 LYS A N 1
ATOM 735 C CA . LYS A 1 90 ? 13.986 -18.241 -6.515 1.00 89.19 90 LYS A CA 1
ATOM 736 C C . LYS A 1 90 ? 14.982 -18.870 -5.539 1.00 89.19 90 LYS A C 1
ATOM 738 O O . LYS A 1 90 ? 15.862 -19.603 -5.983 1.00 89.19 90 LYS A O 1
ATOM 743 N N . VAL A 1 91 ? 14.886 -18.556 -4.246 1.00 89.44 91 VAL A N 1
ATOM 744 C CA . VAL A 1 91 ? 15.790 -19.104 -3.220 1.00 89.44 91 VAL A CA 1
ATOM 745 C C . VAL A 1 91 ? 15.253 -20.383 -2.573 1.00 89.44 91 VAL A C 1
ATOM 747 O O . VAL A 1 91 ? 15.977 -21.025 -1.813 1.00 89.44 91 VAL A O 1
ATOM 750 N N . ASP A 1 92 ? 14.019 -20.787 -2.889 1.00 88.00 92 ASP A N 1
ATOM 751 C CA . ASP A 1 92 ? 13.460 -22.070 -2.468 1.00 88.00 92 ASP A CA 1
ATOM 752 C C . ASP A 1 92 ? 14.039 -23.212 -3.333 1.00 88.00 92 ASP A C 1
ATOM 754 O O . ASP A 1 92 ? 13.822 -23.244 -4.548 1.00 88.00 92 ASP A O 1
ATOM 758 N N . PRO A 1 93 ? 14.748 -24.192 -2.738 1.00 81.06 93 PRO A N 1
ATOM 759 C CA . PRO A 1 93 ? 15.400 -25.264 -3.489 1.00 81.06 93 PRO A CA 1
ATOM 760 C C . PRO A 1 93 ? 14.439 -26.340 -4.025 1.00 81.06 93 PRO A C 1
ATOM 762 O O . PRO A 1 93 ? 14.888 -27.265 -4.699 1.00 81.06 93 PRO A O 1
ATOM 765 N N . LYS A 1 94 ? 13.145 -26.287 -3.688 1.00 91.56 94 LYS A N 1
ATOM 766 C CA . LYS A 1 94 ? 12.152 -27.333 -3.994 1.00 91.56 94 LYS A CA 1
ATOM 767 C C . LYS A 1 94 ? 10.992 -26.840 -4.847 1.00 91.56 94 LYS A C 1
ATOM 769 O O . LYS A 1 94 ? 10.359 -27.650 -5.519 1.00 91.56 94 LYS A O 1
ATOM 774 N N . ALA A 1 95 ? 10.683 -25.548 -4.796 1.00 88.12 95 ALA A N 1
ATOM 775 C CA . ALA A 1 95 ? 9.491 -25.009 -5.442 1.00 88.12 95 ALA A CA 1
ATOM 776 C C . ALA A 1 95 ? 9.591 -24.945 -6.976 1.00 88.12 95 ALA A C 1
ATOM 778 O O . ALA A 1 95 ? 8.567 -24.998 -7.658 1.00 88.12 95 ALA A O 1
ATOM 779 N N . LEU A 1 96 ? 10.804 -24.834 -7.532 1.00 88.56 96 LEU A N 1
ATOM 780 C CA . LEU A 1 96 ? 11.022 -24.610 -8.963 1.00 88.56 96 LEU A CA 1
ATOM 781 C C . LEU A 1 96 ? 11.839 -25.727 -9.620 1.00 88.56 96 LEU A C 1
ATOM 783 O O . LEU A 1 96 ? 12.864 -26.160 -9.102 1.00 88.56 96 LEU A O 1
ATOM 787 N N . GLY A 1 97 ? 11.417 -26.129 -10.822 1.00 86.19 97 GLY A N 1
ATOM 788 C CA . GLY A 1 97 ? 12.271 -26.816 -11.797 1.00 86.19 97 GLY A CA 1
ATOM 789 C C . GLY A 1 97 ? 12.985 -25.809 -12.709 1.00 86.19 97 GLY A C 1
ATOM 790 O O . GLY A 1 97 ? 13.337 -24.702 -12.296 1.00 86.19 97 GLY A O 1
ATOM 791 N N . THR A 1 98 ? 13.151 -26.142 -13.991 1.00 88.00 98 THR A N 1
ATOM 792 C CA . THR A 1 98 ? 13.648 -25.185 -14.994 1.00 88.00 98 THR A CA 1
ATOM 793 C C . THR A 1 98 ? 12.673 -24.014 -15.141 1.00 88.00 98 THR A C 1
ATOM 795 O O . THR A 1 98 ? 11.553 -24.186 -15.617 1.00 88.00 98 THR A O 1
ATOM 798 N N . SER A 1 99 ? 13.089 -22.817 -14.732 1.00 89.31 99 SER A N 1
ATOM 799 C CA . SER A 1 99 ? 12.221 -21.638 -14.675 1.00 89.31 99 SER A CA 1
ATOM 800 C C . SER A 1 99 ? 12.989 -20.342 -14.949 1.00 89.31 99 SER A C 1
ATOM 802 O O . SER A 1 99 ? 14.210 -20.271 -14.807 1.00 89.31 99 SER A O 1
ATOM 804 N N . VAL A 1 100 ? 12.260 -19.301 -15.364 1.00 90.25 100 VAL A N 1
ATOM 805 C CA . VAL A 1 100 ? 12.774 -17.935 -15.522 1.00 90.25 100 VAL A CA 1
ATOM 806 C C . VAL A 1 100 ? 12.054 -17.048 -14.516 1.00 90.25 100 VAL A C 1
ATOM 808 O O . VAL A 1 100 ? 10.896 -16.701 -14.716 1.00 90.25 100 VAL A O 1
ATOM 811 N N . VAL A 1 101 ? 12.751 -16.681 -13.443 1.00 92.69 101 VAL A N 1
ATOM 812 C CA . VAL A 1 101 ? 12.190 -15.898 -12.324 1.00 92.69 101 VAL A CA 1
ATOM 813 C C . VAL A 1 101 ? 12.867 -14.538 -12.132 1.00 92.69 101 VAL A C 1
ATOM 815 O O . VAL A 1 101 ? 12.581 -13.820 -11.184 1.00 92.69 101 VAL A O 1
ATOM 818 N N . GLY A 1 102 ? 13.777 -14.153 -13.033 1.00 93.06 102 GLY A N 1
ATOM 819 C CA . GLY A 1 102 ? 14.403 -12.830 -12.994 1.00 93.06 102 GLY A CA 1
ATOM 820 C C . GLY A 1 102 ? 13.370 -11.733 -13.244 1.00 93.06 102 GLY A C 1
ATOM 821 O O . GLY A 1 102 ? 12.780 -11.696 -14.326 1.00 93.06 102 GLY A O 1
ATOM 822 N N . TRP A 1 103 ? 13.184 -10.845 -12.263 1.00 92.19 103 TRP A N 1
ATOM 823 C CA . TRP A 1 103 ? 12.134 -9.825 -12.273 1.00 92.19 103 TRP A CA 1
ATOM 824 C C . TRP A 1 103 ? 12.088 -9.010 -13.571 1.00 92.19 103 TRP A C 1
ATOM 826 O O . TRP A 1 103 ? 11.035 -8.923 -14.201 1.00 92.19 103 TRP A O 1
ATOM 836 N N . GLU A 1 104 ? 13.227 -8.480 -14.025 1.00 93.00 104 GLU A N 1
ATOM 837 C CA . GLU A 1 104 ? 13.290 -7.674 -15.252 1.00 93.00 104 GLU A CA 1
ATOM 838 C C . GLU A 1 104 ? 12.794 -8.440 -16.480 1.00 93.00 104 GLU A C 1
ATOM 840 O O . GLU A 1 104 ? 12.005 -7.919 -17.267 1.00 93.00 104 GLU A O 1
ATOM 845 N N . ARG A 1 105 ? 13.205 -9.705 -16.626 1.00 94.25 105 ARG A N 1
ATOM 846 C CA . ARG A 1 105 ? 12.806 -10.538 -17.763 1.00 94.25 105 ARG A CA 1
ATOM 847 C C . ARG A 1 105 ? 11.319 -10.867 -17.720 1.00 94.25 105 ARG A C 1
ATOM 849 O O . ARG A 1 105 ? 10.647 -10.724 -18.737 1.00 94.25 105 ARG A O 1
ATOM 856 N N . VAL A 1 106 ? 10.802 -11.269 -16.557 1.00 94.00 106 VAL A N 1
ATOM 857 C CA . VAL A 1 106 ? 9.372 -11.572 -16.383 1.00 94.00 106 VAL A CA 1
ATOM 858 C C . VAL A 1 106 ? 8.522 -10.336 -16.682 1.00 94.00 106 VAL A C 1
ATOM 860 O O . VAL A 1 106 ? 7.577 -10.412 -17.469 1.00 94.00 106 VAL A O 1
ATOM 863 N N . ARG A 1 107 ? 8.889 -9.180 -16.116 1.00 93.81 107 ARG A N 1
ATOM 864 C CA . ARG A 1 107 ? 8.201 -7.906 -16.343 1.00 93.81 107 ARG A CA 1
ATOM 865 C C . ARG A 1 107 ? 8.206 -7.517 -17.822 1.00 93.81 107 ARG A C 1
ATOM 867 O O . ARG A 1 107 ? 7.149 -7.198 -18.363 1.00 93.81 107 ARG A O 1
ATOM 874 N N . ASN A 1 108 ? 9.368 -7.542 -18.475 1.00 94.50 108 ASN A N 1
ATOM 875 C CA . ASN A 1 108 ? 9.501 -7.108 -19.867 1.00 94.50 108 ASN A CA 1
ATOM 876 C C . ASN A 1 108 ? 8.684 -7.991 -20.818 1.00 94.50 108 ASN A C 1
ATOM 878 O O . ASN A 1 108 ? 7.967 -7.468 -21.670 1.00 94.50 108 ASN A O 1
ATOM 882 N N . GLU A 1 109 ? 8.721 -9.313 -20.634 1.00 96.06 109 GLU A N 1
ATOM 883 C CA . GLU A 1 109 ? 7.932 -10.245 -21.447 1.00 96.06 109 GLU A CA 1
ATOM 884 C C . GLU A 1 109 ? 6.425 -10.083 -21.230 1.00 96.06 109 GLU A C 1
ATOM 886 O O . GLU A 1 109 ? 5.659 -10.087 -22.197 1.00 96.06 109 GLU A O 1
ATOM 891 N N . ALA A 1 110 ? 5.984 -9.879 -19.984 1.00 93.56 110 ALA A N 1
ATOM 892 C CA . ALA A 1 110 ? 4.579 -9.623 -19.679 1.00 93.56 110 ALA A CA 1
ATOM 893 C C . ALA A 1 110 ? 4.080 -8.332 -20.351 1.00 93.56 110 ALA A C 1
ATOM 895 O O . ALA A 1 110 ? 3.029 -8.329 -20.997 1.00 93.56 110 ALA A O 1
ATOM 896 N N . MET A 1 111 ? 4.857 -7.248 -20.266 1.00 93.94 111 MET A N 1
ATOM 897 C CA . MET A 1 111 ? 4.520 -5.976 -20.912 1.00 93.94 111 MET A CA 1
ATOM 898 C C . MET A 1 111 ? 4.498 -6.103 -22.439 1.00 93.94 111 MET A C 1
ATOM 900 O O . MET A 1 111 ? 3.548 -5.645 -23.078 1.00 93.94 111 MET A O 1
ATOM 904 N N . ALA A 1 112 ? 5.492 -6.779 -23.023 1.00 96.44 112 ALA A N 1
ATOM 905 C CA . ALA A 1 112 ? 5.547 -7.031 -24.459 1.00 96.44 112 ALA A CA 1
ATOM 906 C C . ALA A 1 112 ? 4.361 -7.885 -24.930 1.00 96.44 112 ALA A C 1
ATOM 908 O O . ALA A 1 112 ? 3.771 -7.607 -25.972 1.00 96.44 112 ALA A O 1
ATOM 909 N N . TYR A 1 113 ? 3.964 -8.899 -24.157 1.00 95.88 113 TYR A N 1
ATOM 910 C CA . TYR A 1 113 ? 2.780 -9.702 -24.446 1.00 95.88 113 TYR A CA 1
ATOM 911 C C . TYR A 1 113 ? 1.503 -8.861 -24.448 1.00 95.88 113 TYR A C 1
ATOM 913 O O . TYR A 1 113 ? 0.733 -8.927 -25.408 1.00 95.88 113 TYR A O 1
ATOM 921 N N . CYS A 1 114 ? 1.290 -8.047 -23.412 1.00 91.81 114 CYS A N 1
ATOM 922 C CA . CYS A 1 114 ? 0.137 -7.154 -23.331 1.00 91.81 114 CYS A CA 1
ATOM 923 C C . CYS A 1 114 ? 0.082 -6.197 -24.525 1.00 91.81 114 CYS A C 1
ATOM 925 O O . CYS A 1 114 ? -0.989 -6.026 -25.108 1.00 91.81 114 CYS A O 1
ATOM 927 N N . GLN A 1 115 ? 1.222 -5.624 -24.925 1.00 93.50 115 GLN A N 1
ATOM 928 C CA . GLN A 1 115 ? 1.288 -4.754 -26.097 1.00 93.50 115 GLN A CA 1
ATOM 929 C C . GLN A 1 115 ? 0.918 -5.508 -27.376 1.00 93.50 115 GLN A C 1
ATOM 931 O O . GLN A 1 115 ? -0.009 -5.095 -28.064 1.00 93.50 115 GLN A O 1
ATOM 936 N N . ARG A 1 116 ? 1.512 -6.685 -27.619 1.00 98.06 116 ARG A N 1
ATOM 937 C CA . ARG A 1 116 ? 1.153 -7.528 -28.774 1.00 98.06 116 ARG A CA 1
ATOM 938 C C . ARG A 1 116 ? -0.341 -7.846 -28.826 1.00 98.06 116 ARG A C 1
ATOM 940 O O . ARG A 1 116 ? -0.908 -7.932 -29.907 1.00 98.06 116 ARG A O 1
ATOM 947 N N . LYS A 1 117 ? -0.993 -8.057 -27.677 1.00 96.44 117 LYS A N 1
ATOM 948 C CA . LYS A 1 117 ? -2.442 -8.312 -27.625 1.00 96.44 117 LYS A CA 1
ATOM 949 C C . LYS A 1 117 ? -3.284 -7.079 -27.942 1.00 96.44 117 LYS A C 1
ATOM 951 O O . LYS A 1 117 ? -4.325 -7.240 -28.573 1.00 96.44 117 LYS A O 1
ATOM 956 N N . LYS A 1 118 ? -2.831 -5.883 -27.564 1.00 93.06 118 LYS A N 1
ATOM 957 C CA . LYS A 1 118 ? -3.453 -4.621 -27.991 1.00 93.06 118 LYS A CA 1
ATOM 958 C C . LYS A 1 118 ? -3.302 -4.415 -29.494 1.00 93.06 118 LYS A C 1
ATOM 960 O O . LYS A 1 118 ? -4.293 -4.151 -30.155 1.00 93.06 118 LYS A O 1
ATOM 965 N N . ASP A 1 119 ? -2.106 -4.643 -30.033 1.00 96.50 119 ASP A N 1
ATOM 966 C CA . ASP A 1 119 ? -1.834 -4.511 -31.473 1.00 96.50 119 ASP A CA 1
ATOM 967 C C . ASP A 1 119 ? -2.646 -5.519 -32.312 1.00 96.50 119 ASP A C 1
ATOM 969 O O . ASP A 1 119 ? -2.925 -5.294 -33.483 1.00 96.50 119 ASP A O 1
ATOM 973 N N . GLN A 1 120 ? -3.050 -6.639 -31.705 1.00 97.25 120 GLN A N 1
ATOM 974 C CA . GLN A 1 120 ? -3.944 -7.644 -32.291 1.00 97.25 120 GLN A CA 1
ATOM 975 C C . GLN A 1 120 ? -5.436 -7.303 -32.141 1.00 97.25 120 GLN A C 1
ATOM 977 O O . GLN A 1 120 ? -6.265 -8.175 -32.399 1.00 97.25 120 GLN A O 1
ATOM 982 N N . HIS A 1 121 ? -5.790 -6.098 -31.680 1.00 95.12 121 HIS A N 1
ATOM 983 C CA . HIS A 1 121 ? -7.176 -5.663 -31.464 1.00 95.12 121 HIS A CA 1
ATOM 984 C C . HIS A 1 121 ? -7.980 -6.588 -30.530 1.00 95.12 121 HIS A C 1
ATOM 986 O O . HIS A 1 121 ? -9.203 -6.672 -30.595 1.00 95.12 121 HIS A O 1
ATOM 992 N N . ARG A 1 122 ? -7.305 -7.316 -29.624 1.00 89.69 122 ARG A N 1
ATOM 993 C CA . ARG A 1 122 ? -7.955 -8.305 -28.741 1.00 89.69 122 ARG A CA 1
ATOM 994 C C . ARG A 1 122 ? -8.884 -7.666 -27.698 1.00 89.69 122 ARG A C 1
ATOM 996 O O . ARG A 1 122 ? -9.652 -8.383 -27.062 1.00 89.69 122 ARG A O 1
ATOM 1003 N N . PHE A 1 123 ? -8.775 -6.361 -27.473 1.00 84.00 123 PHE A N 1
ATOM 1004 C CA . PHE A 1 123 ? -9.478 -5.649 -26.403 1.00 84.00 123 PHE A CA 1
ATOM 1005 C C . PHE A 1 123 ? -10.491 -4.623 -26.925 1.00 84.00 123 PHE A C 1
ATOM 1007 O O . PHE A 1 123 ? -10.969 -3.809 -26.141 1.00 84.00 123 PHE A O 1
ATOM 1014 N N . ASP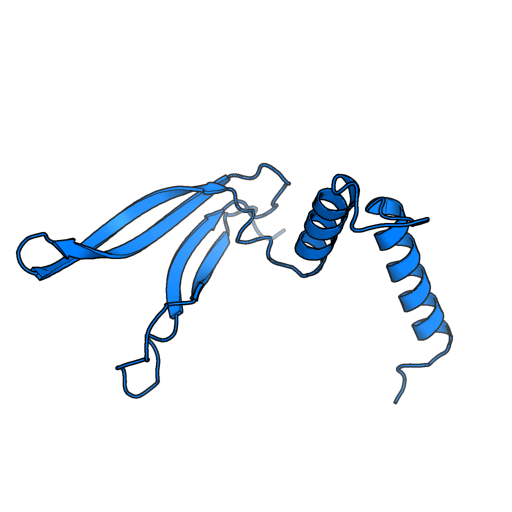 A 1 124 ? -10.813 -4.661 -28.218 1.00 89.12 124 ASP A N 1
ATOM 1015 C CA . ASP A 1 124 ? -11.603 -3.616 -28.882 1.00 89.12 124 ASP A CA 1
ATOM 1016 C C . ASP A 1 124 ? -13.127 -3.787 -28.703 1.00 89.12 124 ASP A C 1
ATOM 1018 O O . ASP A 1 124 ? -13.885 -2.907 -29.108 1.00 89.12 124 ASP A O 1
ATOM 1022 N N . GLY A 1 125 ? -13.565 -4.855 -28.019 1.00 67.00 125 GLY A N 1
ATOM 1023 C CA . GLY A 1 125 ? -14.976 -5.155 -27.736 1.00 67.00 125 GLY A CA 1
ATOM 1024 C C . GLY A 1 125 ? -15.541 -6.250 -28.622 1.00 67.00 125 GLY A C 1
ATOM 1025 O O . GLY A 1 125 ? -15.554 -6.064 -29.856 1.00 67.00 125 GLY A O 1
#

Radius of gyration: 20.84 Å; Cα contacts (8 Å, |Δi|>4): 147; chains: 1; bounding box: 39×50×66 Å

Mean predicted aligned error: 11.61 Å

Sequence (125 aa):
MPPNKDRLYVALYARGGNPTMPGKEDTYHWALIVGPKVEEEDSMGFRYHAKERRETDGSSKWFFEERECALIPTSWNCVFWVKEALEVIKVDPKALGTSVVGWERVRNEAMAYCQRKKDQHRFDG

pLDDT: mean 85.28, std 9.57, range [54.06, 98.06]

Secondary structure (DSSP, 8-state):
----PPEEEEEEEEPSS---STT-GGGEEEEEEEE-SS--TT-EEEEEEEEEEE-TTS-EEEEEEEEEEESTTTT--HHHHHHHHHHHHHH-TTT-SS----HHHHHHHHHHHHHHHHHTTTT--

Solvent-accessible surface area (backbone atoms only — not comparable to full-atom values): 7708 Å² total; per-residue (Å²): 129,85,77,90,52,67,39,82,44,81,45,76,40,87,44,92,71,82,52,83,45,97,84,40,70,58,44,43,45,62,33,40,34,40,30,58,69,74,78,58,99,82,33,60,25,39,35,41,33,72,43,80,43,78,46,96,87,72,49,75,45,79,44,82,42,79,43,80,38,70,41,67,76,79,55,73,44,74,65,53,55,52,42,51,50,31,57,56,49,68,73,39,89,76,83,58,76,97,78,84,56,54,53,70,61,51,51,51,52,52,53,51,51,54,49,54,41,53,77,64,55,74,78,76,124

InterPro domains:
  IPR054208 Protein of unknown function DUF6914 [PF21858] (5-72)
  IPR054208 Protein of unknown function DUF6914 [PF21858] (75-125)